Protein AF-A0A937Y652-F1 (afdb_monomer_lite)

pLDDT: mean 82.42, std 14.1, range [40.38, 93.56]

Radius of gyration: 13.35 Å; chains: 1; bounding box: 23×26×34 Å

Secondary structure (DSSP, 8-state):
--------EETTTTEE--S-EEEEEE-SSS-EEEEEEEPP------

Sequence (46 aa):
MGKLTTRVLDTVAGKPAAGVAVELYRCNAARNLLVSRRSDSTCRGS

Foldseek 3Di:
DDDDDDWAADPVVRFTDWFDWDWDFDPDPDTHTDDIDTHHRDDPDD

Structure (mmCIF, N/CA/C/O backbone):
data_AF-A0A937Y652-F1
#
_entry.id   AF-A0A937Y652-F1
#
loop_
_atom_site.group_PDB
_atom_site.id
_atom_site.type_symbol
_atom_site.label_atom_id
_atom_site.label_alt_id
_atom_site.label_comp_id
_atom_site.label_asym_id
_atom_site.label_entity_id
_atom_site.label_seq_id
_atom_site.pdbx_PDB_ins_code
_atom_site.Cartn_x
_atom_site.Cartn_y
_atom_site.Cartn_z
_atom_site.occupancy
_atom_site.B_iso_or_equiv
_atom_site.auth_seq_id
_atom_site.auth_comp_id
_atom_site.auth_asym_id
_atom_site.auth_atom_id
_atom_site.pdbx_PDB_model_num
ATOM 1 N N . MET A 1 1 ? -2.830 24.735 8.551 1.00 51.88 1 MET A N 1
ATOM 2 C CA . MET A 1 1 ? -3.760 23.824 7.843 1.00 51.88 1 MET A CA 1
ATOM 3 C C . MET A 1 1 ? -2.957 22.647 7.301 1.00 51.88 1 MET A C 1
ATOM 5 O O . MET A 1 1 ? -2.155 22.853 6.401 1.00 51.88 1 MET A O 1
ATOM 9 N N . GLY A 1 2 ? -3.069 21.456 7.898 1.00 80.31 2 GLY A N 1
ATOM 10 C CA . GLY A 1 2 ? -2.273 20.290 7.489 1.00 80.31 2 GLY A CA 1
ATOM 11 C C . GLY A 1 2 ? -2.856 19.619 6.244 1.00 80.31 2 GLY A C 1
ATOM 12 O O . GLY A 1 2 ? -4.040 19.296 6.226 1.00 80.31 2 GLY A O 1
ATOM 13 N N . LYS A 1 3 ? -2.043 19.416 5.203 1.00 89.06 3 LYS A N 1
ATOM 14 C CA . LYS A 1 3 ? -2.428 18.701 3.979 1.00 89.06 3 LYS A CA 1
ATOM 15 C C . LYS A 1 3 ? -1.701 17.360 3.942 1.00 89.06 3 LYS A C 1
ATOM 17 O O . LYS A 1 3 ? -0.475 17.341 3.956 1.00 89.06 3 LYS A O 1
ATOM 22 N N . LEU A 1 4 ? -2.445 16.258 3.864 1.00 88.75 4 LEU A N 1
ATOM 23 C CA . LEU A 1 4 ? -1.877 14.933 3.617 1.00 88.75 4 LEU A CA 1
ATOM 24 C C . LEU A 1 4 ? -1.850 14.670 2.109 1.00 88.75 4 LEU A C 1
ATOM 26 O O . LEU A 1 4 ? -2.878 14.757 1.438 1.00 88.75 4 LEU A O 1
ATOM 30 N N . THR A 1 5 ? -0.674 14.355 1.574 1.00 90.06 5 THR A N 1
ATOM 31 C CA . THR A 1 5 ? -0.495 13.975 0.169 1.00 90.06 5 THR A CA 1
ATOM 32 C C . THR A 1 5 ? 0.252 12.660 0.085 1.00 90.06 5 THR A C 1
ATOM 34 O O . THR A 1 5 ? 1.228 12.466 0.803 1.00 90.06 5 THR A O 1
ATOM 37 N N . THR A 1 6 ? -0.174 11.790 -0.825 1.00 89.50 6 THR A N 1
ATOM 38 C CA . THR A 1 6 ? 0.512 10.535 -1.137 1.00 89.50 6 THR A CA 1
ATOM 39 C C . THR A 1 6 ? 0.750 10.422 -2.641 1.00 89.50 6 THR A C 1
ATOM 41 O O . THR A 1 6 ? 0.063 11.074 -3.432 1.00 89.50 6 THR A O 1
ATOM 44 N N . ARG A 1 7 ? 1.743 9.622 -3.032 1.00 89.00 7 ARG A N 1
ATOM 45 C CA . ARG A 1 7 ? 2.073 9.294 -4.423 1.00 89.00 7 ARG A CA 1
ATOM 46 C C . ARG A 1 7 ? 2.310 7.793 -4.519 1.00 89.00 7 ARG A C 1
ATOM 48 O O . ARG A 1 7 ? 3.008 7.236 -3.679 1.00 89.00 7 ARG A O 1
ATOM 55 N N . VAL A 1 8 ? 1.738 7.165 -5.543 1.00 88.75 8 VAL A N 1
ATOM 56 C CA . VAL A 1 8 ? 1.907 5.734 -5.815 1.00 88.75 8 VAL A CA 1
ATOM 57 C C . VAL A 1 8 ? 2.782 5.581 -7.057 1.00 88.75 8 VAL A C 1
ATOM 59 O O . VAL A 1 8 ? 2.490 6.175 -8.096 1.00 88.75 8 VAL A O 1
ATOM 62 N N . LEU A 1 9 ? 3.866 4.817 -6.937 1.00 91.56 9 LEU A N 1
ATOM 63 C CA . LEU A 1 9 ? 4.800 4.518 -8.021 1.00 91.56 9 LEU A CA 1
ATOM 64 C C . LEU A 1 9 ? 4.576 3.080 -8.495 1.00 91.56 9 LEU A C 1
ATOM 66 O O . LEU A 1 9 ? 4.587 2.162 -7.679 1.00 91.56 9 LEU A O 1
ATOM 70 N N . ASP A 1 10 ? 4.402 2.896 -9.802 1.00 88.44 10 ASP A N 1
ATOM 71 C CA . ASP A 1 10 ? 4.482 1.584 -10.438 1.00 88.44 10 ASP A CA 1
ATOM 72 C C . ASP A 1 10 ? 5.963 1.269 -10.691 1.00 88.44 10 ASP A C 1
ATOM 74 O O . ASP A 1 10 ? 6.614 1.907 -11.522 1.00 88.44 10 ASP A O 1
ATOM 78 N N . THR A 1 11 ? 6.509 0.312 -9.940 1.00 89.62 11 THR A N 1
ATOM 79 C CA . THR A 1 11 ? 7.922 -0.085 -10.025 1.00 89.62 11 THR A CA 1
ATOM 80 C C . THR A 1 11 ? 8.232 -0.947 -11.245 1.00 89.62 11 THR A C 1
ATOM 82 O O . 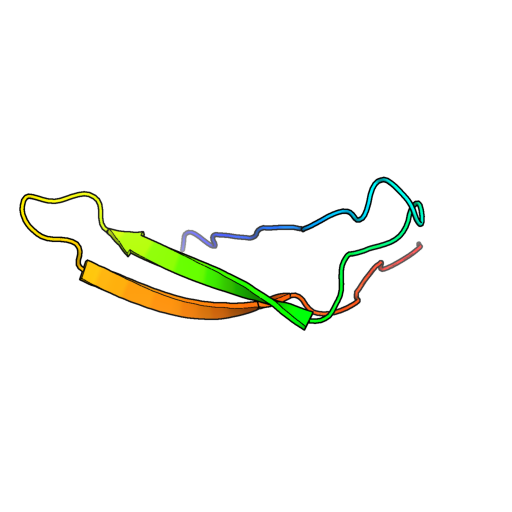THR A 1 11 ? 9.391 -1.006 -11.645 1.00 89.62 11 THR A O 1
ATOM 85 N N . VAL A 1 12 ? 7.225 -1.578 -11.860 1.00 90.62 12 VAL A N 1
ATOM 86 C CA . VAL A 1 12 ? 7.389 -2.368 -13.089 1.00 90.62 12 VAL A CA 1
ATOM 87 C C . VAL A 1 12 ? 7.500 -1.433 -14.288 1.00 90.62 12 VAL A C 1
ATOM 89 O O . VAL A 1 12 ? 8.376 -1.601 -15.131 1.00 90.62 12 VAL A O 1
ATOM 92 N N . ALA A 1 13 ? 6.626 -0.425 -14.354 1.00 85.81 13 ALA A N 1
ATOM 93 C CA . ALA A 1 13 ? 6.576 0.517 -15.471 1.00 85.81 13 ALA A CA 1
ATOM 94 C C . ALA A 1 13 ? 7.398 1.803 -15.258 1.00 85.81 13 ALA A C 1
ATOM 96 O O . ALA A 1 13 ? 7.460 2.634 -16.164 1.00 85.81 13 ALA A O 1
ATOM 97 N N . GLY A 1 14 ? 7.986 2.005 -14.073 1.00 87.00 14 GLY A N 1
ATOM 98 C CA . GLY A 1 14 ? 8.818 3.171 -13.752 1.00 87.00 14 GLY A CA 1
ATOM 99 C C . GLY A 1 14 ? 8.079 4.513 -13.815 1.00 87.00 14 GLY A C 1
ATOM 100 O O . GLY A 1 14 ? 8.698 5.552 -14.037 1.00 87.00 14 GLY A O 1
ATOM 101 N N . LYS A 1 15 ? 6.750 4.508 -13.658 1.00 86.75 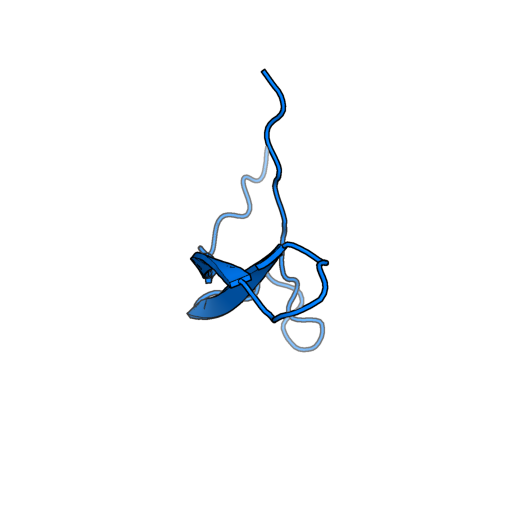15 LYS A N 1
ATOM 102 C CA . LYS A 1 15 ? 5.875 5.679 -13.836 1.00 86.75 15 LYS A CA 1
ATOM 103 C C . LYS A 1 15 ? 4.841 5.770 -12.711 1.00 86.75 15 LYS A C 1
ATOM 105 O O . LYS A 1 15 ? 4.616 4.780 -12.015 1.00 86.75 15 LYS A O 1
ATOM 110 N N . PRO A 1 16 ? 4.185 6.924 -12.495 1.00 87.38 16 PRO A N 1
ATOM 111 C CA . PRO A 1 16 ? 3.100 7.017 -11.527 1.00 87.38 16 PRO A CA 1
ATOM 112 C C . PRO A 1 16 ? 2.037 5.959 -11.788 1.00 87.38 16 PRO A C 1
ATOM 114 O O . PRO A 1 16 ? 1.545 5.824 -12.912 1.00 87.38 16 PRO A O 1
ATOM 117 N N . ALA A 1 17 ? 1.663 5.241 -10.735 1.00 86.00 17 ALA A N 1
ATOM 118 C CA . ALA A 1 17 ? 0.547 4.323 -10.808 1.00 86.00 17 ALA A CA 1
ATOM 119 C C . ALA A 1 17 ? -0.740 5.153 -10.851 1.00 86.00 17 ALA A C 1
ATOM 121 O O . ALA A 1 17 ? -1.111 5.804 -9.871 1.00 86.00 17 ALA A O 1
ATOM 122 N N . ALA A 1 18 ? -1.404 5.156 -12.001 1.00 87.44 18 ALA A N 1
ATOM 123 C CA . ALA A 1 18 ? -2.693 5.805 -12.189 1.00 87.44 18 ALA A CA 1
ATOM 124 C C . ALA A 1 18 ? -3.829 4.806 -11.931 1.00 87.44 18 ALA A C 1
ATOM 126 O O . ALA A 1 18 ? -3.731 3.639 -12.301 1.00 87.44 18 ALA A O 1
ATOM 127 N N . GLY A 1 19 ? -4.919 5.267 -11.318 1.00 86.12 19 GLY A N 1
ATOM 128 C CA . GLY A 1 19 ? -6.121 4.461 -11.105 1.00 86.12 19 GLY A CA 1
ATOM 129 C C . GLY A 1 19 ? -6.090 3.535 -9.885 1.00 86.12 19 GLY A C 1
ATOM 130 O O . GLY A 1 19 ? -7.017 2.744 -9.721 1.00 86.12 19 GLY A O 1
ATOM 131 N N . VAL A 1 20 ? -5.090 3.643 -9.005 1.00 87.81 20 VAL A N 1
ATOM 132 C CA . VAL A 1 20 ? -5.007 2.845 -7.770 1.00 87.81 20 VAL A CA 1
ATOM 133 C C . VAL A 1 20 ? -6.003 3.383 -6.748 1.00 87.81 20 VAL A C 1
ATOM 135 O O . VAL A 1 20 ? -5.989 4.575 -6.446 1.00 87.81 20 VAL A O 1
ATOM 138 N N . ALA A 1 21 ? -6.867 2.521 -6.209 1.00 91.69 21 ALA A N 1
ATOM 139 C CA . ALA A 1 21 ? -7.779 2.889 -5.130 1.00 91.69 21 ALA A CA 1
ATOM 140 C C . ALA A 1 21 ? -7.007 3.058 -3.812 1.00 91.69 21 ALA A C 1
ATOM 142 O O . ALA A 1 21 ? -6.289 2.157 -3.383 1.00 91.69 21 ALA A O 1
ATOM 143 N N . VAL A 1 22 ? -7.158 4.220 -3.179 1.00 90.06 22 VAL A N 1
ATOM 144 C CA . VAL A 1 22 ? -6.530 4.572 -1.905 1.00 90.06 22 VAL A CA 1
ATOM 145 C C . VAL A 1 22 ? -7.611 5.009 -0.930 1.00 90.06 22 VAL A C 1
ATOM 147 O O . VAL A 1 22 ? -8.378 5.935 -1.198 1.00 90.06 22 VAL A O 1
ATOM 150 N N . GLU A 1 23 ? -7.633 4.364 0.228 1.00 93.56 23 GLU A N 1
ATOM 151 C CA . GLU A 1 23 ? -8.577 4.647 1.300 1.00 93.56 23 GLU A CA 1
ATOM 152 C C . GLU A 1 23 ? -7.823 5.079 2.557 1.00 93.56 23 GLU A C 1
ATOM 154 O O . GLU A 1 23 ? -6.926 4.387 3.041 1.00 93.56 23 GLU A O 1
ATOM 159 N N . LEU A 1 24 ? -8.178 6.249 3.080 1.00 92.38 24 LEU A N 1
ATOM 160 C CA . LEU A 1 24 ? -7.628 6.790 4.312 1.00 92.38 24 LEU A CA 1
ATOM 161 C C . LEU A 1 24 ? -8.584 6.485 5.457 1.00 92.38 24 LEU A C 1
ATOM 163 O O . LEU A 1 24 ? -9.715 6.968 5.465 1.00 92.38 24 LEU A O 1
ATOM 167 N N . TYR A 1 25 ? -8.097 5.752 6.451 1.00 92.44 25 TYR A N 1
ATOM 168 C CA . TYR A 1 25 ? -8.843 5.443 7.663 1.00 92.44 25 TYR A CA 1
ATOM 169 C C . TYR A 1 25 ? -8.257 6.187 8.860 1.00 92.44 25 TYR A C 1
ATOM 171 O O . TYR A 1 25 ? -7.038 6.326 8.988 1.00 92.44 25 TYR A O 1
ATOM 179 N N . ARG A 1 26 ? -9.120 6.635 9.774 1.00 91.31 26 ARG A N 1
ATOM 180 C CA . ARG A 1 26 ? -8.682 7.051 11.107 1.00 91.31 26 ARG A CA 1
ATOM 181 C C . ARG A 1 26 ? -8.364 5.801 11.926 1.00 91.31 26 ARG A C 1
ATOM 183 O O . ARG A 1 26 ? -9.147 4.855 11.943 1.00 91.31 26 ARG A O 1
ATOM 190 N N . CYS A 1 27 ? -7.229 5.815 12.616 1.00 88.25 27 CYS A N 1
ATOM 191 C CA . CYS A 1 27 ? -6.865 4.760 13.554 1.00 88.25 27 CYS A CA 1
ATOM 192 C C . CYS A 1 27 ? -7.516 5.047 14.917 1.00 88.25 27 CYS A C 1
ATOM 194 O O . CYS A 1 27 ? -7.084 5.931 15.652 1.00 88.25 27 CYS A O 1
ATOM 196 N N . ASN A 1 28 ? -8.609 4.354 15.209 1.00 87.88 28 ASN A N 1
ATOM 197 C CA . ASN A 1 28 ? -9.351 4.359 16.472 1.00 87.88 28 ASN A CA 1
ATOM 198 C C . ASN A 1 28 ? -9.926 2.943 16.702 1.00 87.88 28 ASN A C 1
ATOM 200 O O . ASN A 1 28 ? -9.626 2.025 15.941 1.00 87.88 28 ASN A O 1
ATOM 204 N N . ALA A 1 29 ? -10.747 2.748 17.739 1.00 82.38 29 ALA A N 1
ATOM 205 C CA . ALA A 1 29 ? -11.275 1.425 18.103 1.00 82.38 29 ALA A CA 1
ATOM 206 C C . ALA A 1 29 ? -12.096 0.727 16.992 1.00 82.38 29 ALA A C 1
ATOM 208 O O . ALA A 1 29 ? -12.228 -0.492 17.012 1.00 82.38 29 ALA A O 1
ATOM 209 N N . ALA A 1 30 ? -12.620 1.472 16.012 1.00 84.75 30 ALA A N 1
ATOM 210 C CA . ALA A 1 30 ? -13.369 0.934 14.879 1.00 84.75 30 ALA A CA 1
ATOM 211 C C . ALA A 1 30 ? -12.946 1.633 13.585 1.00 84.75 30 ALA A C 1
ATOM 213 O O . ALA A 1 30 ? -13.004 2.854 13.523 1.00 84.75 30 ALA A O 1
ATOM 214 N N . ARG A 1 31 ? -12.576 0.881 12.537 1.00 85.69 31 ARG A N 1
ATOM 215 C CA . ARG A 1 31 ? -12.122 1.448 11.251 1.00 85.69 31 ARG A CA 1
ATOM 216 C C . ARG A 1 31 ? -13.105 2.501 10.722 1.00 85.69 31 ARG A C 1
ATOM 218 O O . ARG A 1 31 ? -14.194 2.164 10.270 1.00 85.69 31 ARG A O 1
ATOM 225 N N . ASN A 1 32 ? -12.699 3.770 10.745 1.00 90.00 32 ASN A N 1
ATOM 226 C CA . ASN A 1 32 ? -13.498 4.888 10.247 1.00 90.00 32 ASN A CA 1
ATOM 227 C C . ASN A 1 32 ? -12.892 5.416 8.941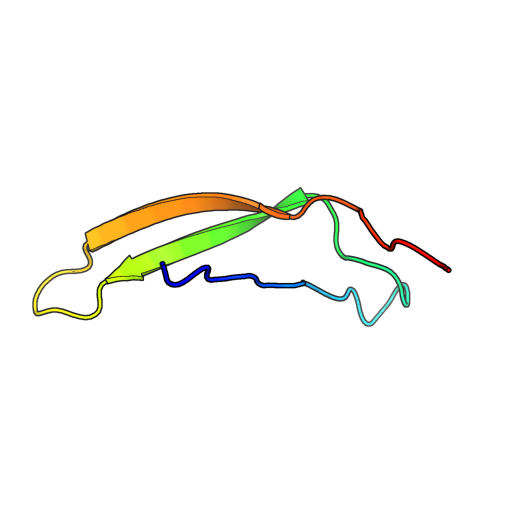 1.00 90.00 32 ASN A C 1
ATOM 229 O O . ASN A 1 32 ? -11.782 5.952 8.951 1.00 90.00 32 ASN A O 1
ATOM 233 N N . LEU A 1 33 ? -13.597 5.221 7.822 1.00 90.38 33 LEU A N 1
ATOM 234 C CA . LEU A 1 33 ? -13.177 5.715 6.511 1.00 90.38 33 LEU A CA 1
ATOM 235 C C . LEU A 1 33 ? -13.317 7.241 6.469 1.00 90.38 33 LEU A C 1
ATOM 237 O O . LEU A 1 33 ? -14.410 7.773 6.636 1.00 90.38 33 LEU A O 1
ATOM 241 N N . LEU A 1 34 ? -12.210 7.934 6.217 1.00 90.94 34 LEU A N 1
ATOM 242 C CA . LEU A 1 34 ? -12.171 9.388 6.073 1.00 90.94 34 LEU A CA 1
ATOM 243 C C . LEU A 1 34 ? -12.297 9.811 4.610 1.00 90.94 34 LEU A C 1
ATOM 245 O O . LEU A 1 34 ? -13.017 10.754 4.298 1.00 90.94 34 LEU A O 1
ATOM 249 N N . VAL A 1 35 ? -11.550 9.152 3.720 1.00 90.75 35 VAL A N 1
ATOM 250 C CA . VAL A 1 35 ? -11.464 9.512 2.298 1.00 90.75 35 VAL A CA 1
ATOM 251 C C . VAL A 1 35 ? -11.236 8.253 1.475 1.00 90.75 35 VAL A C 1
ATOM 253 O O . VAL A 1 35 ? -10.364 7.459 1.811 1.00 90.75 35 VAL A O 1
ATOM 256 N N . SER A 1 36 ? -11.959 8.112 0.367 1.00 90.56 36 SER A N 1
ATOM 257 C CA . SER A 1 36 ? -11.649 7.152 -0.695 1.00 90.56 36 SER A CA 1
ATOM 258 C C . SER A 1 36 ? -11.369 7.925 -1.979 1.00 90.56 36 SER A C 1
ATOM 260 O O . SER A 1 36 ? -12.140 8.811 -2.359 1.00 90.56 36 SER A O 1
ATOM 262 N N . ARG A 1 37 ? -10.224 7.665 -2.615 1.00 89.00 37 ARG A N 1
ATOM 263 C CA . ARG A 1 37 ? -9.794 8.367 -3.829 1.00 89.00 37 ARG A CA 1
ATOM 264 C C . ARG A 1 37 ? -8.956 7.455 -4.715 1.00 89.00 37 ARG A C 1
ATOM 266 O O . ARG A 1 37 ? -8.286 6.552 -4.230 1.00 89.00 37 ARG A O 1
ATOM 273 N N . ARG A 1 38 ? -8.968 7.706 -6.024 1.00 86.94 38 ARG A N 1
ATOM 274 C CA . ARG A 1 38 ? -8.042 7.062 -6.962 1.00 86.94 38 ARG A CA 1
ATOM 275 C C . ARG A 1 38 ? -6.794 7.914 -7.172 1.00 86.94 38 ARG A C 1
ATOM 277 O O . ARG A 1 38 ? -6.882 9.140 -7.166 1.00 86.94 38 ARG A O 1
ATOM 284 N N . SER A 1 39 ? -5.641 7.269 -7.332 1.00 78.75 39 SER A N 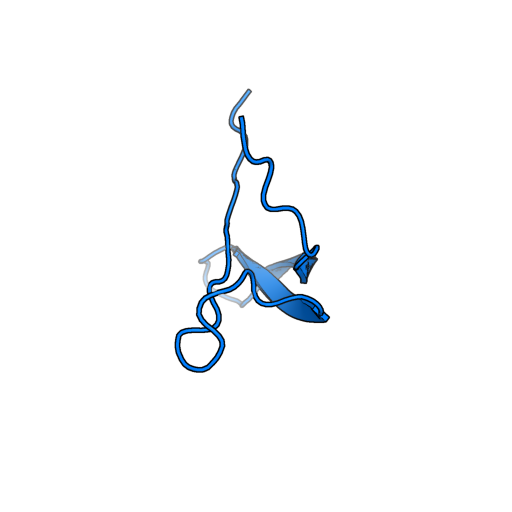1
ATOM 285 C CA . SER A 1 39 ? -4.400 7.954 -7.688 1.00 78.75 39 SER A CA 1
ATOM 286 C C . SER A 1 39 ? -4.481 8.512 -9.111 1.00 78.75 39 SER A C 1
ATOM 288 O O . SER A 1 39 ? -4.865 7.816 -10.053 1.00 78.75 39 SER A O 1
ATOM 290 N N . ASP A 1 40 ? -4.105 9.778 -9.260 1.00 76.56 40 ASP A N 1
ATOM 291 C CA . ASP A 1 40 ? -4.044 10.467 -10.547 1.00 76.56 40 ASP A CA 1
ATOM 292 C C . ASP A 1 40 ? -2.629 10.312 -11.150 1.00 76.56 40 ASP A C 1
ATOM 294 O O . ASP A 1 40 ? -1.642 10.175 -10.425 1.00 76.56 40 ASP A O 1
ATOM 298 N 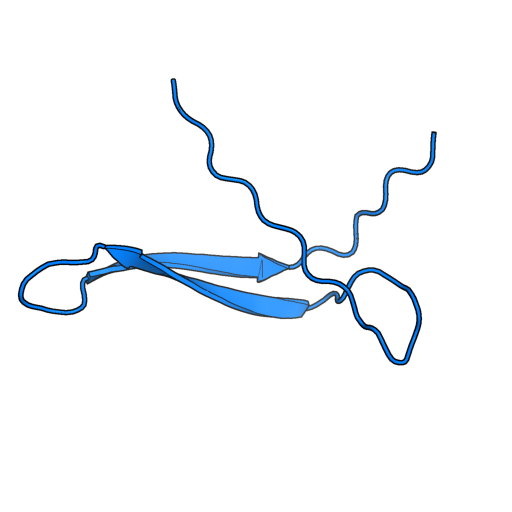N . SER A 1 41 ? -2.496 10.348 -12.478 1.00 68.00 41 SER A N 1
ATOM 299 C CA . SER A 1 41 ? -1.241 10.089 -13.215 1.00 68.00 41 SER A CA 1
ATOM 300 C C . SER A 1 41 ? -0.178 11.199 -13.123 1.00 68.00 41 SER A C 1
ATOM 302 O O . SER A 1 41 ? 0.787 11.210 -13.888 1.00 68.00 41 SER A O 1
ATOM 304 N N . THR A 1 42 ? -0.329 12.175 -12.226 1.00 56.69 42 THR A N 1
ATOM 305 C CA . THR A 1 42 ? 0.426 13.431 -12.302 1.00 56.69 42 THR A CA 1
ATOM 306 C C . THR A 1 42 ? 1.863 13.307 -11.784 1.00 56.69 42 THR A C 1
ATOM 308 O O . THR A 1 42 ? 2.156 13.628 -10.631 1.00 56.69 42 THR A O 1
ATOM 311 N N . CYS A 1 43 ? 2.777 12.931 -12.677 1.00 47.78 43 CYS A N 1
ATOM 312 C CA . CYS A 1 43 ? 4.155 13.419 -12.679 1.00 47.78 43 CYS A CA 1
ATOM 313 C C . CYS A 1 43 ? 4.146 14.845 -13.250 1.00 47.78 43 CYS A C 1
ATOM 315 O O . CYS A 1 43 ? 3.979 15.017 -14.453 1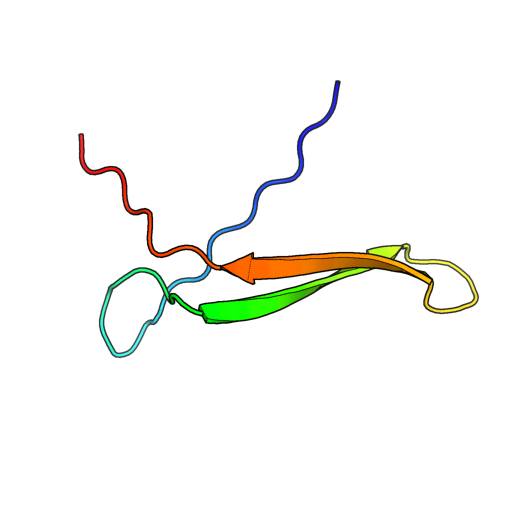.00 47.78 43 CYS A O 1
ATOM 317 N N . ARG A 1 44 ? 4.322 15.884 -12.422 1.00 45.22 44 ARG A N 1
ATOM 318 C CA . ARG A 1 44 ? 4.807 17.168 -12.956 1.00 45.22 44 ARG A CA 1
ATOM 319 C C . ARG A 1 44 ? 6.318 17.044 -13.084 1.00 45.22 44 ARG A C 1
ATOM 321 O O . ARG A 1 44 ? 7.013 17.132 -12.077 1.00 45.22 44 ARG A O 1
ATOM 328 N N . GLY A 1 45 ? 6.786 16.772 -14.299 1.00 47.06 45 GLY A N 1
ATOM 329 C CA . GLY A 1 45 ? 8.155 17.089 -14.683 1.00 47.06 45 GLY A CA 1
ATOM 330 C C . GLY A 1 45 ? 8.284 18.607 -14.772 1.00 47.06 45 GLY A C 1
ATOM 331 O O . GLY A 1 45 ? 7.494 19.247 -15.466 1.00 47.06 45 GLY A O 1
ATOM 332 N N . SER A 1 46 ? 9.207 19.159 -13.994 1.00 40.38 46 SER A N 1
ATOM 333 C CA . SER A 1 46 ? 9.835 20.464 -14.213 1.00 40.38 46 SER A CA 1
ATOM 334 C C . SER A 1 46 ? 11.184 20.234 -14.865 1.00 40.38 46 SER A C 1
ATOM 336 O O . SER A 1 46 ? 11.855 19.294 -14.376 1.00 40.38 46 SER A O 1
#